Protein AF-A0A5N5M0T0-F1 (afdb_monomer_lite)

Radius of gyration: 18.7 Å; chains: 1; bounding box: 51×31×40 Å

Structure (mmCIF, N/CA/C/O backbone):
data_AF-A0A5N5M0T0-F1
#
_entry.id   AF-A0A5N5M0T0-F1
#
loop_
_atom_site.group_PDB
_atom_site.id
_atom_site.type_symbol
_atom_site.label_atom_id
_atom_site.label_alt_id
_atom_site.label_comp_id
_atom_site.label_asym_id
_atom_site.label_entity_id
_atom_site.label_seq_id
_atom_site.pdbx_PDB_ins_code
_atom_site.Cartn_x
_atom_site.Cartn_y
_atom_site.Cartn_z
_atom_site.occupancy
_atom_site.B_iso_or_equiv
_atom_site.auth_seq_id
_atom_site.auth_comp_id
_atom_site.auth_asym_id
_atom_site.auth_atom_id
_atom_site.pdbx_PDB_model_num
ATOM 1 N N . MET A 1 1 ? -29.302 3.411 -1.320 1.00 31.52 1 MET A N 1
ATOM 2 C CA . MET A 1 1 ? -28.887 3.393 -2.737 1.00 31.52 1 MET A CA 1
ATOM 3 C C . MET A 1 1 ? -27.368 3.438 -2.743 1.00 31.52 1 MET A C 1
ATOM 5 O O . MET A 1 1 ? -26.812 4.374 -2.182 1.00 31.52 1 MET A O 1
ATOM 9 N N . SER A 1 2 ? -26.711 2.361 -3.177 1.00 38.19 2 SER A N 1
ATOM 10 C CA . SER A 1 2 ? -25.254 2.209 -3.137 1.00 38.19 2 SER A CA 1
ATOM 11 C C . SER A 1 2 ? -24.606 2.891 -4.345 1.00 38.19 2 SER A C 1
A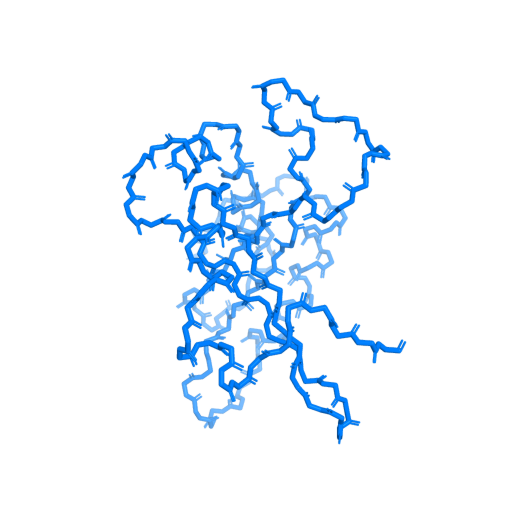TOM 13 O O . SER A 1 2 ? -24.915 2.567 -5.485 1.00 38.19 2 SER A O 1
ATOM 15 N N . ASN A 1 3 ? -23.707 3.844 -4.087 1.00 43.78 3 ASN A N 1
ATOM 16 C CA . ASN A 1 3 ? -23.006 4.635 -5.110 1.00 43.78 3 ASN A CA 1
ATOM 17 C C . ASN A 1 3 ? -21.540 4.183 -5.289 1.00 43.78 3 ASN A C 1
ATOM 19 O O . ASN A 1 3 ? -20.649 5.009 -5.479 1.00 43.78 3 ASN A O 1
ATOM 23 N N . GLY A 1 4 ? -21.259 2.882 -5.161 1.00 51.22 4 GLY A N 1
ATOM 24 C CA . GLY A 1 4 ? -19.948 2.315 -5.498 1.00 51.22 4 GLY A CA 1
ATOM 25 C C . GLY A 1 4 ? -19.923 1.846 -6.958 1.00 51.22 4 GLY A C 1
ATOM 26 O O . GLY A 1 4 ? -20.943 1.332 -7.419 1.00 51.22 4 GLY A O 1
ATOM 27 N N . PRO A 1 5 ? -18.813 2.008 -7.703 1.00 53.22 5 PRO A N 1
ATOM 28 C CA . PRO A 1 5 ? -18.735 1.527 -9.078 1.00 53.22 5 PRO A CA 1
ATOM 29 C C . PRO A 1 5 ? -18.913 0.004 -9.102 1.00 53.22 5 PRO A C 1
ATOM 31 O O . PRO A 1 5 ? -18.198 -0.730 -8.419 1.00 53.22 5 PRO A O 1
ATOM 34 N N . TYR A 1 6 ? -19.887 -0.469 -9.880 1.00 58.50 6 TYR A N 1
ATOM 35 C CA . TYR A 1 6 ? -20.107 -1.893 -10.111 1.00 58.50 6 TYR A CA 1
ATOM 36 C C . TYR A 1 6 ? -18.897 -2.483 -10.844 1.00 58.50 6 TYR A C 1
ATOM 38 O O . TYR A 1 6 ? -18.667 -2.184 -12.016 1.00 58.50 6 TYR A O 1
ATOM 46 N N . LEU A 1 7 ? -18.138 -3.355 -10.178 1.00 62.25 7 LEU A N 1
ATOM 47 C CA . LEU A 1 7 ? -17.163 -4.204 -10.858 1.00 62.25 7 LEU A CA 1
ATOM 48 C C . LEU A 1 7 ? -17.905 -5.342 -11.553 1.00 62.25 7 LEU A C 1
ATOM 50 O O . LEU A 1 7 ? -18.351 -6.283 -10.902 1.00 62.25 7 LEU A O 1
ATOM 54 N N . GLY A 1 8 ? -18.003 -5.284 -12.883 1.00 67.94 8 GLY A N 1
ATOM 55 C CA . GLY A 1 8 ? -18.591 -6.368 -13.681 1.00 67.94 8 GLY A CA 1
ATOM 56 C C . GLY A 1 8 ? -17.865 -7.712 -13.516 1.00 67.94 8 GLY A C 1
ATOM 57 O O . GLY A 1 8 ? -18.454 -8.760 -13.772 1.00 67.94 8 GLY A O 1
ATOM 58 N N . ARG A 1 9 ? -16.600 -7.697 -13.062 1.00 82.25 9 ARG A N 1
ATOM 59 C CA . ARG A 1 9 ? -15.833 -8.897 -12.701 1.00 82.25 9 ARG A CA 1
ATOM 60 C C . ARG A 1 9 ? -14.662 -8.561 -11.756 1.00 82.25 9 ARG A C 1
ATOM 62 O O . ARG A 1 9 ? -13.587 -8.226 -12.249 1.00 82.25 9 ARG A O 1
ATOM 69 N N . PRO A 1 10 ? -14.836 -8.640 -10.425 1.00 84.94 10 PRO A N 1
ATOM 70 C CA . PRO A 1 10 ? -13.743 -8.394 -9.487 1.00 84.94 10 PRO A CA 1
ATOM 71 C C . PRO A 1 10 ? -12.645 -9.463 -9.602 1.00 84.94 10 PRO A C 1
ATOM 73 O O . PRO A 1 10 ? -12.905 -10.624 -9.937 1.00 84.94 10 PRO A O 1
ATOM 76 N N . THR A 1 11 ? -11.407 -9.090 -9.284 1.00 89.06 11 THR A N 1
ATOM 77 C CA . THR A 1 11 ? -10.310 -10.046 -9.100 1.00 89.06 11 THR A CA 1
ATOM 78 C C . THR A 1 11 ? -10.557 -10.914 -7.864 1.00 89.06 11 THR A C 1
ATOM 80 O O . THR A 1 11 ? -11.322 -10.559 -6.966 1.00 89.06 11 THR A O 1
ATOM 83 N N . ARG A 1 12 ? -9.872 -12.062 -7.763 1.00 91.44 12 ARG A N 1
ATOM 84 C CA . ARG A 1 12 ? -9.977 -12.912 -6.563 1.00 91.44 12 ARG A CA 1
ATOM 85 C C . ARG A 1 12 ? -9.571 -12.165 -5.289 1.00 91.44 12 ARG A C 1
ATOM 87 O O . ARG A 1 12 ? -10.202 -12.363 -4.258 1.00 91.44 12 ARG A O 1
ATOM 94 N N . ILE A 1 13 ? -8.551 -11.305 -5.371 1.00 88.50 13 ILE A N 1
ATOM 95 C CA . ILE A 1 13 ? -8.097 -10.489 -4.238 1.00 88.50 13 ILE A CA 1
ATOM 96 C C . ILE A 1 13 ? -9.202 -9.520 -3.831 1.00 88.50 13 ILE A C 1
ATOM 98 O O . ILE A 1 13 ? -9.555 -9.481 -2.658 1.00 88.50 13 ILE A O 1
ATOM 102 N N . GLU A 1 14 ? -9.788 -8.790 -4.779 1.00 90.19 14 GLU A N 1
ATOM 103 C CA . GLU A 1 14 ? -10.879 -7.845 -4.509 1.00 90.19 14 GLU A CA 1
ATOM 104 C C . GLU A 1 14 ? -12.095 -8.540 -3.892 1.00 90.19 14 GLU A C 1
ATOM 106 O O . GLU A 1 14 ? -12.610 -8.078 -2.879 1.00 90.19 14 GLU A O 1
ATOM 111 N N . ALA A 1 15 ? -12.518 -9.680 -4.447 1.00 88.19 15 ALA A N 1
ATOM 112 C CA . ALA A 1 15 ? -13.677 -10.423 -3.960 1.00 88.19 15 ALA A CA 1
ATOM 113 C C . ALA A 1 15 ? -13.478 -10.955 -2.530 1.00 88.19 15 ALA A C 1
ATOM 115 O O . ALA A 1 15 ? -14.335 -10.759 -1.667 1.00 88.19 15 ALA A O 1
ATOM 116 N N . VAL A 1 16 ? -12.334 -11.592 -2.255 1.00 88.25 16 VAL A N 1
ATOM 117 C CA . VAL A 1 16 ? -12.014 -12.119 -0.916 1.00 88.25 16 VAL A CA 1
ATOM 118 C C . VAL A 1 16 ? -11.848 -10.978 0.089 1.00 88.25 16 VAL A C 1
ATOM 120 O O . VAL A 1 16 ? -12.340 -11.060 1.213 1.00 88.25 16 VAL A O 1
ATOM 123 N N . SER A 1 17 ? -11.215 -9.882 -0.323 1.00 87.50 17 SER A N 1
ATOM 124 C CA . SER A 1 17 ? -11.003 -8.716 0.536 1.00 87.50 17 SER A CA 1
ATOM 125 C C . SER A 1 17 ? -12.310 -8.004 0.867 1.00 87.50 17 SER A C 1
ATOM 127 O O . SER A 1 17 ? -12.541 -7.667 2.026 1.00 87.50 17 SER A O 1
ATOM 129 N N . ALA A 1 18 ? -13.204 -7.843 -0.113 1.00 89.12 18 ALA A N 1
ATOM 130 C CA . ALA A 1 18 ? -14.543 -7.307 0.097 1.00 89.12 18 ALA A CA 1
ATOM 131 C C . ALA A 1 18 ? -15.360 -8.187 1.051 1.00 89.12 18 ALA A C 1
ATOM 133 O O . ALA A 1 18 ? -16.051 -7.659 1.920 1.00 89.12 18 ALA A O 1
ATOM 134 N N . LEU A 1 19 ? -15.254 -9.516 0.935 1.00 87.88 19 LEU A N 1
ATOM 135 C CA . LEU A 1 19 ? -15.931 -10.451 1.833 1.00 87.88 19 LEU A CA 1
ATOM 136 C C . LEU A 1 19 ? -15.463 -10.279 3.289 1.00 87.88 19 LEU A C 1
ATOM 138 O O . LEU A 1 19 ? -16.293 -10.085 4.180 1.00 87.88 19 LEU A O 1
ATOM 142 N N . MET A 1 20 ? -14.145 -10.298 3.522 1.00 83.75 20 MET A N 1
ATOM 143 C CA . MET A 1 20 ? -13.556 -10.126 4.858 1.00 83.75 20 MET A CA 1
ATOM 144 C C . MET A 1 20 ? -13.875 -8.748 5.443 1.00 83.75 20 MET A C 1
ATOM 146 O O . MET A 1 20 ? -14.353 -8.635 6.574 1.00 83.75 20 MET A O 1
ATOM 150 N N . TRP A 1 21 ? -13.659 -7.692 4.656 1.00 86.94 21 TRP A N 1
ATOM 151 C CA . TRP A 1 21 ? -13.899 -6.324 5.094 1.00 86.94 21 TRP A CA 1
ATOM 152 C C . TRP A 1 21 ? -15.383 -6.066 5.355 1.00 86.94 21 TRP A C 1
ATOM 154 O O . TRP A 1 21 ? -15.721 -5.420 6.342 1.00 86.94 21 TRP A O 1
ATOM 164 N N . GLY A 1 22 ? -16.280 -6.637 4.547 1.00 86.25 22 GLY A N 1
ATOM 165 C CA . GLY A 1 22 ? -17.724 -6.561 4.758 1.00 86.25 22 GLY A CA 1
ATOM 166 C C . GLY A 1 22 ? -18.171 -7.187 6.080 1.00 86.25 22 GLY A C 1
ATOM 167 O O . GLY A 1 22 ? -19.014 -6.609 6.764 1.00 86.25 22 GLY A O 1
ATOM 168 N N . GLY A 1 23 ? -17.558 -8.300 6.501 1.00 83.75 23 GLY A N 1
ATOM 169 C CA . GLY A 1 23 ? -17.787 -8.882 7.830 1.00 83.75 23 GLY A CA 1
ATOM 170 C C . GLY A 1 23 ? -17.437 -7.911 8.964 1.00 83.75 23 GLY A C 1
ATOM 171 O O . GLY A 1 23 ? -18.241 -7.696 9.871 1.00 83.75 23 GLY A O 1
ATOM 172 N N . PHE A 1 24 ? -16.286 -7.241 8.860 1.00 81.25 24 PHE A N 1
ATOM 173 C CA . PHE A 1 24 ? -15.863 -6.215 9.819 1.00 81.25 24 PHE A CA 1
ATO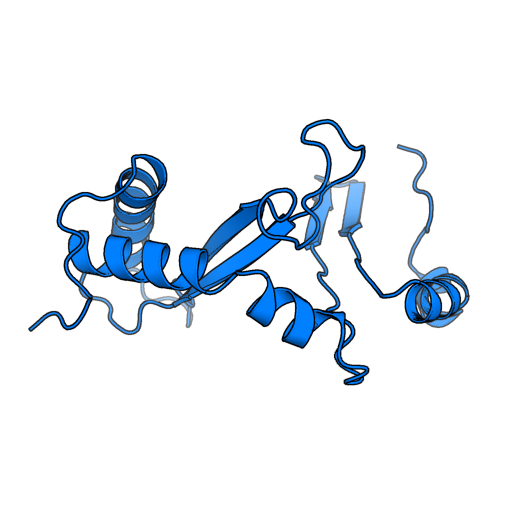M 174 C C . PHE A 1 24 ? -16.745 -4.955 9.765 1.00 81.25 24 PHE A C 1
ATOM 176 O O . PHE A 1 24 ? -17.109 -4.379 10.795 1.00 81.25 24 PHE A O 1
ATOM 183 N N . VAL A 1 25 ? -17.160 -4.531 8.566 1.00 82.38 25 VAL A N 1
ATOM 184 C CA . VAL A 1 25 ? -18.079 -3.401 8.366 1.00 82.38 25 VAL A CA 1
ATOM 185 C C . VAL A 1 25 ? -19.442 -3.6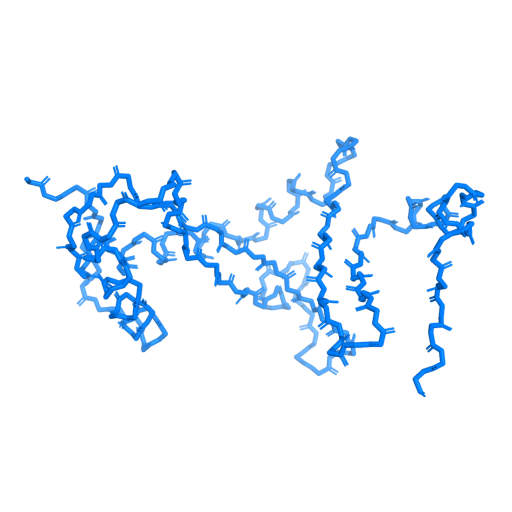51 9.001 1.00 82.38 25 VAL A C 1
ATOM 187 O O . VAL A 1 25 ? -19.959 -2.756 9.674 1.00 82.38 25 VAL A O 1
ATOM 190 N N . GLY A 1 26 ? -19.968 -4.868 8.872 1.00 79.69 26 GLY A N 1
ATOM 191 C CA . GLY A 1 26 ? -21.266 -5.275 9.410 1.00 79.69 26 GLY A CA 1
ATOM 192 C C . GLY A 1 26 ? -21.318 -5.452 10.931 1.00 79.69 26 GLY A C 1
ATOM 193 O O . GLY A 1 26 ? -22.412 -5.555 11.489 1.00 79.69 26 GLY A O 1
ATOM 194 N N . GLU A 1 27 ? -20.176 -5.463 11.625 1.00 80.06 27 GLU A N 1
ATOM 195 C CA . GLU A 1 27 ? -20.147 -5.620 13.080 1.00 80.06 27 GLU A CA 1
ATOM 196 C C . GLU A 1 27 ? -20.762 -4.406 13.802 1.00 80.06 27 GLU A C 1
ATOM 198 O O . GLU A 1 27 ? -20.381 -3.253 13.565 1.00 80.06 27 GLU A O 1
ATOM 203 N N . LYS A 1 28 ? -21.715 -4.680 14.706 1.00 69.31 28 LYS A N 1
ATOM 204 C CA . LYS A 1 28 ? -22.530 -3.683 15.426 1.00 69.31 28 LYS A CA 1
ATOM 205 C C . LYS A 1 28 ? -21.959 -3.249 16.782 1.00 69.31 28 LYS A C 1
ATOM 207 O O . LYS A 1 28 ? -22.580 -2.417 17.437 1.00 69.31 28 LYS A O 1
ATOM 212 N N . LYS A 1 29 ? -20.827 -3.805 17.236 1.00 63.50 29 LYS A N 1
ATOM 213 C CA . LYS A 1 29 ? -20.237 -3.428 18.530 1.00 63.50 29 LYS A CA 1
ATOM 214 C C . LYS A 1 29 ? -19.772 -1.974 18.484 1.00 63.50 29 LYS A C 1
ATOM 216 O O . LYS A 1 29 ? -18.823 -1.619 17.792 1.00 63.50 29 LYS A O 1
ATOM 221 N N . GLU A 1 30 ? -20.486 -1.134 19.220 1.00 61.59 30 GLU A N 1
ATOM 222 C CA . GLU A 1 30 ? -20.290 0.307 19.280 1.00 61.59 30 GLU A CA 1
ATOM 223 C C . GLU A 1 30 ? -19.569 0.649 20.584 1.00 61.59 30 GLU A C 1
ATOM 225 O O . GLU A 1 30 ? -20.150 1.117 21.555 1.00 61.59 30 GLU A O 1
ATOM 230 N N . SER A 1 31 ? -18.272 0.362 20.634 1.00 53.84 31 SER A N 1
ATOM 231 C CA . SER A 1 31 ? -17.416 0.865 21.705 1.00 53.84 31 SER A CA 1
ATOM 232 C C . SER A 1 31 ? -16.130 1.390 21.080 1.00 53.84 31 SER A C 1
ATOM 234 O O . SER A 1 31 ? -15.258 0.608 20.712 1.00 53.84 31 SER A O 1
ATOM 236 N N . LYS A 1 32 ? -16.037 2.725 20.992 1.00 54.66 32 LYS A N 1
ATOM 237 C CA . LYS A 1 32 ? -14.984 3.553 20.364 1.00 54.66 32 LYS A CA 1
ATOM 238 C C . LYS A 1 32 ? -15.199 3.824 18.868 1.00 54.66 32 LYS A C 1
ATOM 240 O O . LYS A 1 32 ? -15.706 2.990 18.126 1.00 54.66 32 LYS A O 1
ATOM 245 N N . LYS A 1 33 ? -14.809 5.031 18.432 1.00 55.19 33 LYS A N 1
ATOM 246 C CA . LYS A 1 33 ? -14.750 5.459 17.022 1.00 55.19 33 LYS A CA 1
ATOM 247 C C . LYS A 1 33 ? -13.695 4.622 16.283 1.00 55.19 33 LYS A C 1
ATOM 249 O O . LYS A 1 33 ? -12.588 5.089 16.044 1.00 55.19 33 LYS A O 1
ATOM 254 N N . VAL A 1 34 ? -14.005 3.365 15.986 1.00 58.59 34 VAL A N 1
ATOM 255 C CA . VAL A 1 34 ? -13.135 2.499 15.189 1.00 58.59 34 VAL A CA 1
ATOM 256 C C . VAL A 1 34 ? -13.355 2.858 13.725 1.00 58.59 34 VAL A C 1
ATOM 258 O O . VAL A 1 34 ? -14.441 2.655 13.179 1.00 58.59 34 VAL A O 1
ATOM 261 N N . TYR A 1 35 ? -12.333 3.429 13.089 1.00 63.47 35 TYR A N 1
ATOM 262 C CA . TYR A 1 35 ? -12.333 3.625 11.645 1.00 63.47 35 TYR A CA 1
ATOM 263 C C . TYR A 1 35 ? -12.218 2.260 10.968 1.00 63.47 35 TYR A C 1
ATOM 265 O O . TYR A 1 35 ? -11.237 1.543 11.150 1.00 63.47 35 TYR A O 1
ATOM 273 N N . LYS A 1 36 ? -13.234 1.892 10.190 1.00 74.38 36 LYS A N 1
ATOM 274 C CA . LYS A 1 36 ? -13.278 0.618 9.472 1.00 74.38 36 LYS A CA 1
ATOM 275 C C . LYS A 1 36 ? -12.602 0.792 8.114 1.00 74.38 36 LYS A C 1
ATOM 277 O O . LYS A 1 36 ? -13.246 1.146 7.131 1.00 74.38 36 LYS A O 1
ATOM 282 N N . VAL A 1 37 ? -11.284 0.612 8.102 1.00 81.06 37 VAL A N 1
ATOM 283 C CA . VAL A 1 37 ? -10.405 0.815 6.940 1.00 81.06 37 VAL A CA 1
ATOM 284 C C . VAL A 1 37 ? -9.868 -0.530 6.464 1.00 81.06 37 VAL A C 1
ATOM 286 O O . VAL A 1 37 ? -9.504 -1.361 7.293 1.00 81.06 37 VAL A O 1
ATOM 289 N N . ALA A 1 38 ? -9.802 -0.734 5.150 1.00 82.50 38 ALA A N 1
ATOM 290 C CA . ALA A 1 38 ? -9.023 -1.817 4.555 1.00 82.50 38 ALA A CA 1
ATOM 291 C C . ALA A 1 38 ? -7.690 -1.269 4.035 1.00 82.50 38 ALA A C 1
ATOM 293 O O . ALA A 1 38 ? -7.659 -0.215 3.402 1.00 82.50 38 ALA A O 1
ATOM 294 N N . ALA A 1 39 ? -6.600 -1.982 4.305 1.00 85.12 39 ALA A N 1
ATOM 295 C CA . ALA A 1 39 ? -5.263 -1.648 3.830 1.00 85.12 39 ALA A CA 1
ATOM 296 C C . ALA A 1 39 ? -4.789 -2.734 2.857 1.00 85.12 39 ALA A C 1
ATOM 298 O O . ALA A 1 39 ? -4.781 -3.915 3.203 1.00 85.12 39 ALA A O 1
ATOM 299 N N . HIS A 1 40 ? -4.400 -2.340 1.645 1.00 84.94 40 HIS A N 1
ATOM 300 C CA . HIS A 1 40 ? -3.903 -3.248 0.613 1.00 84.94 40 HIS A CA 1
ATOM 301 C C . HIS A 1 40 ? -2.492 -2.862 0.193 1.00 84.94 40 HIS A C 1
ATOM 303 O O . HIS A 1 40 ? -2.281 -1.779 -0.345 1.00 84.94 40 HIS A O 1
ATOM 309 N N . ASN A 1 41 ? -1.538 -3.769 0.386 1.00 86.56 41 ASN A N 1
ATOM 310 C CA . ASN A 1 41 ? -0.185 -3.585 -0.125 1.00 86.56 41 ASN A CA 1
ATOM 311 C C . ASN A 1 41 ? -0.170 -3.822 -1.638 1.00 86.56 41 ASN A C 1
ATOM 313 O O . ASN A 1 41 ? -0.631 -4.856 -2.126 1.00 86.56 41 ASN A O 1
ATOM 317 N N . VAL A 1 42 ? 0.374 -2.858 -2.370 1.00 89.31 42 VAL A N 1
ATOM 318 C CA . VAL A 1 42 ? 0.467 -2.853 -3.826 1.00 89.31 42 VAL A CA 1
ATOM 319 C C . VAL A 1 42 ? 1.934 -2.928 -4.223 1.00 89.31 42 VAL A C 1
ATOM 321 O O . VAL A 1 42 ? 2.706 -2.042 -3.876 1.00 89.31 42 VAL A O 1
ATOM 324 N N . ASP A 1 43 ? 2.313 -3.977 -4.958 1.00 88.75 43 ASP A N 1
ATOM 325 C CA . ASP A 1 43 ? 3.659 -4.115 -5.529 1.00 88.75 43 ASP A CA 1
ATOM 326 C C . ASP A 1 43 ? 3.887 -3.031 -6.589 1.00 88.75 43 ASP A C 1
ATOM 328 O O . ASP A 1 43 ? 3.163 -2.955 -7.590 1.00 88.75 43 ASP A O 1
ATOM 332 N N . LEU A 1 44 ? 4.890 -2.185 -6.358 1.00 87.19 44 LEU A N 1
ATOM 333 C CA . LEU A 1 44 ? 5.198 -1.060 -7.234 1.00 87.19 44 LEU A CA 1
ATOM 334 C C . LEU A 1 44 ? 6.084 -1.455 -8.413 1.00 87.19 44 LEU A C 1
ATOM 336 O O . LEU A 1 44 ? 6.161 -0.702 -9.379 1.00 87.19 44 LEU A O 1
ATOM 340 N N . ARG A 1 45 ? 6.737 -2.626 -8.384 1.00 84.06 45 ARG A N 1
ATOM 341 C CA . ARG A 1 45 ? 7.764 -2.993 -9.377 1.00 84.06 45 ARG A CA 1
ATOM 342 C C . ARG A 1 45 ? 7.276 -2.877 -10.814 1.00 84.06 45 ARG A C 1
ATOM 344 O O . ARG A 1 45 ? 7.965 -2.312 -11.651 1.00 84.06 45 ARG A O 1
ATOM 351 N N . LYS A 1 46 ? 6.067 -3.369 -11.092 1.00 91.06 46 LYS A N 1
ATOM 352 C CA . LYS A 1 46 ? 5.454 -3.322 -12.432 1.00 91.06 46 LYS A CA 1
ATOM 353 C C . LYS A 1 46 ? 4.757 -2.000 -12.753 1.00 91.06 46 LYS A C 1
ATOM 355 O O . LYS A 1 46 ? 4.237 -1.850 -13.852 1.00 91.06 46 LYS A O 1
ATOM 360 N N . ARG A 1 47 ? 4.653 -1.103 -11.774 1.00 90.19 47 ARG A N 1
ATOM 361 C CA . ARG A 1 47 ? 3.881 0.144 -11.852 1.00 90.19 47 ARG A CA 1
ATOM 362 C C . ARG A 1 47 ? 4.766 1.376 -11.989 1.00 90.19 47 ARG A C 1
ATOM 364 O O . ARG A 1 47 ? 4.239 2.445 -12.254 1.00 90.19 47 ARG A O 1
ATOM 371 N N . LEU A 1 48 ? 6.071 1.219 -11.793 1.00 85.38 48 LEU A N 1
ATOM 372 C CA . LEU A 1 48 ? 7.084 2.224 -12.080 1.00 85.38 48 LEU A CA 1
ATOM 373 C C . LEU A 1 48 ? 7.400 2.254 -13.577 1.00 85.38 48 LEU A C 1
ATOM 375 O O . LEU A 1 48 ? 7.298 1.233 -14.259 1.00 85.38 48 LEU A O 1
ATOM 379 N N . ASP A 1 49 ? 7.821 3.419 -14.056 1.00 84.12 49 ASP A N 1
ATOM 380 C CA . ASP A 1 49 ? 8.363 3.608 -15.397 1.00 84.12 49 ASP A CA 1
ATOM 381 C C . ASP A 1 49 ? 9.779 4.219 -15.317 1.00 84.12 49 ASP A C 1
ATOM 383 O O . ASP A 1 49 ? 9.897 5.402 -14.959 1.00 84.12 49 ASP A O 1
ATOM 387 N N . PRO A 1 50 ? 10.842 3.435 -15.611 1.00 88.19 50 PRO A N 1
ATOM 388 C CA . PRO A 1 50 ? 10.799 2.040 -16.075 1.00 88.19 50 PRO A CA 1
ATOM 389 C C . PRO A 1 50 ? 10.426 1.035 -14.960 1.00 88.19 50 PRO A C 1
ATOM 391 O O . PRO A 1 50 ? 10.704 1.289 -13.783 1.00 88.19 50 PRO A O 1
ATOM 394 N N . PRO A 1 51 ? 9.837 -0.131 -15.299 1.00 86.56 51 PRO A N 1
ATOM 395 C CA . PRO A 1 51 ? 9.490 -1.146 -14.310 1.00 86.56 51 PRO A CA 1
ATOM 396 C C . PRO A 1 51 ? 10.740 -1.809 -13.723 1.00 86.56 51 PRO A C 1
ATOM 398 O O . PRO A 1 51 ? 11.733 -2.046 -14.412 1.00 86.56 51 PRO A O 1
ATOM 401 N N . LEU A 1 52 ? 10.670 -2.168 -12.443 1.00 80.88 52 LEU A N 1
ATOM 402 C CA . LEU A 1 52 ? 11.746 -2.865 -11.743 1.00 80.88 52 LEU A CA 1
ATOM 403 C C . LEU A 1 52 ? 11.686 -4.385 -11.974 1.00 80.88 52 LEU A C 1
ATOM 405 O O . LEU A 1 52 ? 10.597 -4.950 -12.130 1.00 80.88 52 LEU A O 1
ATOM 409 N N . PRO A 1 53 ? 12.833 -5.088 -11.925 1.00 83.00 53 PRO A N 1
ATOM 410 C CA . PRO A 1 53 ? 12.865 -6.545 -12.005 1.00 83.00 53 PRO A CA 1
ATOM 411 C C . PRO A 1 53 ? 12.031 -7.203 -10.899 1.00 83.00 53 PRO A C 1
ATOM 413 O O . PRO A 1 53 ? 12.132 -6.834 -9.731 1.00 83.00 53 PRO A O 1
ATOM 416 N N . GLN A 1 54 ? 11.266 -8.246 -11.237 1.00 79.62 54 GLN A N 1
ATOM 417 C CA . GLN A 1 54 ? 10.409 -8.947 -10.267 1.00 79.62 54 GLN A CA 1
ATOM 418 C C . GLN A 1 54 ? 11.191 -9.521 -9.072 1.00 79.62 54 GLN A C 1
ATOM 420 O O . GLN A 1 54 ? 10.644 -9.640 -7.979 1.00 79.62 54 GLN A O 1
ATOM 425 N N . HIS A 1 55 ? 12.463 -9.865 -9.284 1.00 80.75 55 HIS A N 1
ATOM 426 C CA . HIS A 1 55 ? 13.338 -10.496 -8.295 1.00 80.75 55 HIS A CA 1
ATOM 427 C C . HIS A 1 55 ? 14.332 -9.521 -7.651 1.00 80.75 55 HIS A C 1
ATOM 429 O O . HIS A 1 55 ? 15.313 -9.961 -7.056 1.00 80.75 55 HIS A O 1
ATOM 435 N N . CYS A 1 56 ? 14.123 -8.204 -7.775 1.00 65.75 56 CYS A N 1
ATOM 436 C CA . CYS A 1 56 ? 14.965 -7.256 -7.053 1.00 65.75 56 CYS A CA 1
ATOM 437 C C . CYS A 1 56 ? 14.743 -7.370 -5.535 1.00 65.75 56 CYS A C 1
ATOM 439 O O . CYS A 1 56 ? 13.615 -7.553 -5.057 1.00 65.75 56 CYS A O 1
ATOM 441 N N . ILE A 1 57 ? 15.844 -7.263 -4.792 1.00 61.75 57 ILE A N 1
ATOM 442 C CA . ILE A 1 57 ? 15.883 -7.342 -3.330 1.00 61.75 57 ILE A CA 1
ATOM 443 C C . ILE A 1 57 ? 15.198 -6.099 -2.737 1.00 61.75 57 ILE A C 1
ATOM 445 O O . ILE A 1 57 ? 15.425 -4.987 -3.208 1.00 61.75 57 ILE A O 1
ATOM 449 N N . GLY A 1 58 ? 14.368 -6.292 -1.706 1.00 64.50 58 GLY A N 1
ATOM 450 C CA . GLY A 1 58 ? 13.687 -5.221 -0.963 1.00 64.50 58 GLY A CA 1
ATOM 451 C C . GLY A 1 58 ? 12.154 -5.284 -1.019 1.00 64.50 58 GLY A C 1
ATOM 452 O O . GLY A 1 58 ? 11.568 -5.984 -1.842 1.00 64.50 58 GLY A O 1
ATOM 453 N N . ASN A 1 59 ? 11.476 -4.540 -0.143 1.00 72.75 59 ASN A N 1
ATOM 454 C CA . ASN A 1 59 ? 10.011 -4.447 -0.110 1.00 72.75 59 ASN A CA 1
ATOM 455 C C . ASN A 1 59 ? 9.540 -3.194 -0.856 1.00 72.75 59 ASN A C 1
ATOM 457 O O . ASN A 1 59 ? 9.400 -2.127 -0.270 1.00 72.75 59 ASN A O 1
ATOM 461 N N . ILE A 1 60 ? 9.298 -3.323 -2.162 1.00 77.12 60 ILE A N 1
ATOM 462 C CA . ILE A 1 60 ? 8.881 -2.201 -3.016 1.00 77.12 60 ILE A CA 1
ATOM 463 C C . ILE A 1 60 ? 7.354 -2.182 -3.130 1.00 77.12 60 ILE A C 1
ATOM 465 O O . ILE A 1 60 ? 6.778 -2.668 -4.107 1.00 77.12 60 ILE A O 1
ATOM 469 N N . ILE A 1 61 ? 6.701 -1.678 -2.083 1.00 80.69 61 ILE A N 1
ATOM 470 C CA . ILE A 1 61 ? 5.241 -1.657 -1.947 1.00 80.69 61 ILE A CA 1
ATOM 471 C C . ILE A 1 61 ? 4.721 -0.265 -1.568 1.00 80.69 61 ILE A C 1
ATOM 473 O O . ILE A 1 61 ? 5.424 0.513 -0.932 1.00 80.69 61 ILE A O 1
ATOM 477 N N . HIS A 1 62 ? 3.467 0.025 -1.914 1.00 84.94 62 HIS A N 1
ATOM 478 C CA . HIS A 1 62 ? 2.700 1.146 -1.358 1.00 84.94 62 HIS A CA 1
ATOM 479 C C . HIS A 1 62 ? 1.354 0.650 -0.830 1.00 84.94 62 HIS A C 1
ATOM 481 O O . HIS A 1 62 ? 0.770 -0.279 -1.391 1.00 84.94 62 HIS A O 1
ATOM 487 N N . THR A 1 63 ? 0.842 1.271 0.229 1.00 84.25 63 THR A N 1
ATOM 488 C CA . THR A 1 63 ? -0.403 0.839 0.874 1.00 84.25 63 THR A CA 1
ATOM 489 C C . THR A 1 63 ? -1.595 1.649 0.370 1.00 84.25 63 THR A C 1
ATOM 491 O O . THR A 1 63 ? -1.734 2.828 0.682 1.00 84.25 63 THR A O 1
ATOM 494 N N . ALA A 1 64 ? -2.510 1.006 -0.356 1.00 88.25 64 ALA A N 1
ATOM 495 C CA . ALA A 1 64 ? -3.830 1.557 -0.648 1.00 88.25 64 ALA A CA 1
ATOM 496 C C . ALA A 1 64 ? -4.709 1.501 0.609 1.00 88.25 64 ALA A C 1
ATOM 498 O O . ALA A 1 64 ? -5.054 0.419 1.087 1.00 88.25 64 ALA A O 1
ATOM 499 N N . MET A 1 65 ? -5.096 2.669 1.121 1.00 85.75 65 MET A N 1
ATOM 500 C CA . MET A 1 65 ? -5.973 2.807 2.286 1.00 85.75 65 MET A CA 1
ATOM 501 C C . MET A 1 65 ? -7.406 3.098 1.840 1.00 85.75 65 MET A C 1
ATOM 503 O O . MET A 1 6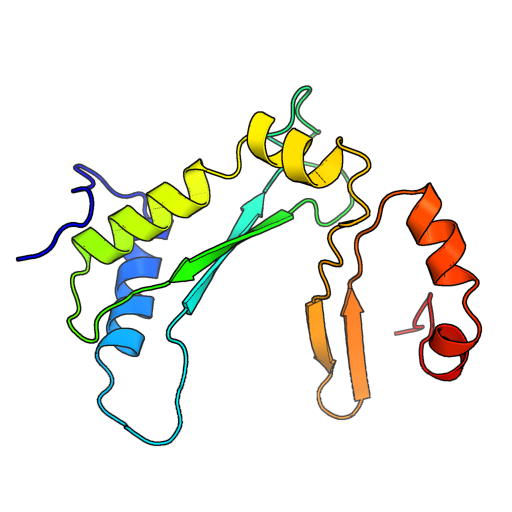5 ? -7.711 4.182 1.344 1.00 85.75 65 MET A O 1
ATOM 507 N N . VAL A 1 66 ? -8.305 2.142 2.052 1.00 87.69 66 VAL A N 1
ATOM 508 C CA . VAL A 1 66 ? -9.696 2.202 1.596 1.00 87.69 66 VAL A CA 1
ATOM 509 C C . VAL A 1 66 ? -10.609 2.515 2.773 1.00 87.69 66 VAL A C 1
ATOM 511 O O . VAL A 1 66 ? -10.668 1.775 3.756 1.00 87.69 66 VAL A O 1
ATOM 514 N N . LYS A 1 67 ? -11.348 3.622 2.681 1.00 87.50 67 LYS A N 1
ATOM 515 C CA . LYS A 1 67 ? -12.342 4.023 3.685 1.00 87.50 67 LYS A CA 1
ATOM 516 C C . LYS A 1 67 ? -13.740 3.670 3.199 1.00 87.50 67 LYS A C 1
ATOM 518 O O . LYS A 1 67 ? -14.086 3.946 2.052 1.00 87.50 67 LYS A O 1
ATOM 523 N N . TRP A 1 68 ? -14.560 3.126 4.092 1.00 85.81 68 TRP A N 1
ATOM 524 C CA . TRP A 1 68 ? -15.973 2.883 3.825 1.00 85.81 68 TRP A CA 1
ATOM 525 C C . TRP A 1 68 ? -16.829 3.838 4.668 1.00 85.81 68 TRP A C 1
ATOM 527 O O . TRP A 1 68 ? -16.782 3.772 5.897 1.00 85.81 68 TRP A O 1
ATOM 537 N N . PRO A 1 69 ? -17.577 4.771 4.049 1.00 78.62 69 PRO A N 1
ATOM 538 C CA . PRO A 1 69 ? -18.210 5.878 4.769 1.00 78.62 69 PRO A CA 1
ATOM 539 C C . PRO A 1 69 ? -19.515 5.492 5.482 1.00 78.62 69 PRO A C 1
ATOM 541 O O . PRO A 1 69 ? -20.110 6.321 6.164 1.00 78.62 69 PRO A O 1
ATOM 544 N N . THR A 1 70 ? -19.993 4.258 5.314 1.00 79.31 70 THR A N 1
ATOM 545 C CA . THR A 1 70 ? -21.289 3.798 5.827 1.00 79.31 70 THR A CA 1
ATOM 546 C C . THR A 1 70 ? -21.142 2.520 6.648 1.00 79.31 70 THR A C 1
ATOM 548 O O . THR A 1 70 ? -20.189 1.768 6.492 1.00 79.31 70 THR A O 1
ATOM 551 N N . LYS A 1 71 ? -22.096 2.254 7.544 1.00 76.38 71 LYS A N 1
ATOM 552 C CA . LYS A 1 71 ? -22.188 0.976 8.273 1.00 76.38 71 LYS A CA 1
ATOM 553 C C . LYS A 1 71 ? -22.906 -0.109 7.457 1.00 76.38 71 LYS A C 1
ATOM 555 O O . LYS A 1 71 ? -22.914 -1.269 7.853 1.00 76.38 71 LYS A O 1
ATOM 560 N N . VAL A 1 72 ? -23.534 0.262 6.338 1.00 84.81 72 VAL A N 1
ATOM 561 C CA . VAL A 1 72 ? -24.234 -0.677 5.454 1.00 84.81 72 VAL A CA 1
ATOM 562 C C . VAL A 1 72 ? -23.209 -1.427 4.611 1.00 84.81 72 VAL A C 1
ATOM 564 O O . VAL A 1 72 ? -22.380 -0.810 3.942 1.00 84.81 72 VAL A O 1
ATOM 567 N N . VAL A 1 73 ? -23.267 -2.756 4.650 1.00 87.88 73 VAL A N 1
ATOM 568 C CA . VAL A 1 73 ? -22.393 -3.621 3.854 1.00 87.88 73 VAL A CA 1
ATOM 569 C C . VAL A 1 73 ? -22.949 -3.728 2.437 1.00 87.88 73 VAL A C 1
ATOM 571 O O . VAL A 1 73 ? -24.096 -4.120 2.242 1.00 87.88 73 VAL A O 1
ATOM 574 N N . ASP A 1 74 ? -22.112 -3.404 1.458 1.00 90.06 74 ASP A N 1
ATOM 575 C CA . ASP A 1 74 ? -22.336 -3.682 0.041 1.00 90.06 74 ASP A CA 1
ATOM 576 C C . ASP A 1 74 ? -21.051 -4.294 -0.514 1.00 90.06 74 ASP A C 1
ATOM 578 O O . ASP A 1 74 ? -20.074 -3.587 -0.742 1.00 90.06 74 ASP A O 1
ATOM 582 N N . TYR A 1 75 ? -21.030 -5.614 -0.698 1.00 89.94 75 TYR A N 1
ATOM 583 C CA . TYR A 1 75 ? -19.832 -6.331 -1.142 1.00 89.94 75 TYR A CA 1
ATOM 584 C C . TYR A 1 75 ? -19.353 -5.890 -2.528 1.00 89.94 75 TYR A C 1
ATOM 586 O O . TYR A 1 75 ? -18.146 -5.828 -2.763 1.00 89.94 75 TYR A O 1
ATOM 594 N N . ASN A 1 76 ? -20.274 -5.524 -3.421 1.00 89.62 76 ASN A N 1
ATOM 595 C CA . ASN A 1 76 ? -19.912 -5.027 -4.744 1.00 89.62 76 ASN A CA 1
ATOM 596 C C . ASN A 1 76 ? -19.300 -3.630 -4.638 1.00 89.62 76 ASN A C 1
ATOM 598 O O . ASN A 1 76 ? -18.249 -3.377 -5.220 1.00 89.62 76 ASN A O 1
ATOM 602 N N . GLY A 1 77 ? -19.911 -2.748 -3.845 1.00 90.12 77 GLY A N 1
ATOM 603 C CA . GLY A 1 77 ? -19.374 -1.416 -3.580 1.00 90.12 77 GLY A CA 1
ATOM 604 C C . GLY A 1 77 ? -18.019 -1.442 -2.862 1.00 90.12 77 GLY A C 1
ATOM 605 O O . GLY A 1 77 ? -17.128 -0.673 -3.219 1.00 90.12 77 GLY A O 1
ATOM 606 N N . LEU A 1 78 ? -17.834 -2.352 -1.899 1.00 90.00 78 LEU A N 1
ATOM 607 C CA . LEU A 1 78 ? -16.559 -2.580 -1.210 1.00 90.00 78 LEU A CA 1
ATOM 608 C C . LEU A 1 78 ? -15.484 -3.043 -2.198 1.00 90.00 78 LEU A C 1
ATOM 610 O O . LEU A 1 78 ? -14.402 -2.462 -2.232 1.00 90.00 78 LEU A O 1
ATOM 614 N N . GLY A 1 79 ? -15.799 -4.033 -3.041 1.00 90.62 79 GLY A N 1
ATOM 615 C CA . GLY A 1 79 ? -14.907 -4.489 -4.109 1.00 90.62 79 GLY A CA 1
ATOM 616 C C . GLY A 1 79 ? -14.545 -3.356 -5.070 1.00 90.62 79 GLY A C 1
ATOM 617 O O . GLY A 1 79 ? -13.368 -3.145 -5.351 1.00 90.62 79 GLY A O 1
ATOM 618 N N . GLY A 1 80 ? -15.540 -2.575 -5.501 1.00 91.75 80 GLY A N 1
ATOM 619 C CA . GLY A 1 80 ? -15.356 -1.403 -6.358 1.00 91.75 80 GLY A CA 1
ATOM 620 C C . GLY A 1 80 ? -14.406 -0.373 -5.754 1.00 91.75 80 GLY A C 1
ATOM 621 O O . GLY A 1 80 ? -13.505 0.111 -6.437 1.00 91.75 80 GLY A O 1
ATOM 622 N N . LYS A 1 81 ? -14.546 -0.084 -4.456 1.00 91.38 81 LYS A N 1
ATOM 623 C CA . LYS A 1 81 ? -13.655 0.841 -3.742 1.00 91.38 81 LYS A CA 1
ATOM 624 C C . LYS A 1 81 ? -12.238 0.300 -3.584 1.00 91.38 81 LYS A C 1
ATOM 626 O O . LYS A 1 81 ? -11.291 1.059 -3.760 1.00 91.38 81 LYS A O 1
ATOM 631 N N . ILE A 1 82 ? -12.082 -0.993 -3.300 1.00 90.94 82 ILE A N 1
ATOM 632 C CA . ILE A 1 82 ? -10.763 -1.642 -3.258 1.00 90.94 82 ILE A CA 1
ATOM 633 C C . ILE A 1 82 ? -10.073 -1.517 -4.620 1.00 90.94 82 ILE A C 1
ATOM 635 O O . ILE A 1 82 ? -8.918 -1.099 -4.686 1.00 90.94 82 ILE A O 1
ATOM 639 N N . HIS A 1 83 ? -10.790 -1.822 -5.702 1.00 93.31 83 HIS A N 1
ATOM 640 C CA . HIS A 1 83 ? -10.259 -1.720 -7.057 1.00 93.31 83 HIS A CA 1
ATOM 641 C C . HIS A 1 83 ? -9.841 -0.294 -7.416 1.00 93.31 83 HIS A C 1
ATOM 643 O O . HIS A 1 83 ? -8.739 -0.089 -7.923 1.00 93.31 83 HIS A O 1
ATOM 649 N N . GLU A 1 84 ? -10.695 0.690 -7.129 1.00 92.25 84 GLU A N 1
ATOM 650 C CA . GLU A 1 84 ? -10.408 2.109 -7.347 1.00 92.25 84 GLU A CA 1
ATOM 651 C C . GLU A 1 84 ? -9.127 2.521 -6.609 1.00 92.25 84 GLU A C 1
ATOM 653 O O . GLU A 1 84 ? -8.189 3.017 -7.228 1.00 92.25 84 GLU A O 1
ATOM 658 N N . SER A 1 85 ? -9.036 2.239 -5.305 1.00 89.50 85 SER A N 1
ATOM 659 C CA . SER A 1 85 ? -7.866 2.599 -4.495 1.00 89.50 85 SER A CA 1
ATOM 660 C C . SER A 1 85 ? -6.578 1.908 -4.945 1.00 89.50 85 SER A C 1
ATOM 662 O O . SER A 1 85 ? -5.529 2.544 -4.973 1.00 89.50 85 SER A O 1
ATOM 664 N N . ILE A 1 86 ? -6.635 0.628 -5.327 1.00 91.31 86 ILE A N 1
ATOM 665 C CA . ILE A 1 86 ? -5.469 -0.082 -5.869 1.00 91.31 86 ILE A CA 1
ATOM 666 C C . ILE A 1 86 ? -5.067 0.498 -7.228 1.00 91.31 86 ILE A C 1
ATOM 668 O O . ILE A 1 86 ? -3.876 0.614 -7.510 1.00 91.31 86 ILE A O 1
ATOM 672 N N . SER A 1 87 ? -6.025 0.847 -8.085 1.00 91.00 87 SER A N 1
ATOM 673 C CA . SER A 1 87 ? -5.758 1.335 -9.445 1.00 91.00 87 SER A CA 1
ATOM 674 C C . SER A 1 87 ? -5.202 2.760 -9.470 1.00 91.00 87 SER A C 1
ATOM 676 O O . SER A 1 87 ? -4.434 3.088 -10.370 1.00 91.00 87 SER A O 1
ATOM 678 N N . LEU A 1 88 ? -5.528 3.577 -8.462 1.00 91.44 88 LEU A N 1
ATOM 679 C CA . LEU A 1 88 ? -4.973 4.924 -8.292 1.00 91.44 88 LEU A CA 1
ATOM 680 C C . LEU A 1 88 ? -3.452 4.933 -8.098 1.00 91.44 88 LEU A C 1
ATOM 682 O O . LEU A 1 88 ? -2.804 5.888 -8.508 1.00 91.44 88 LEU A O 1
ATOM 686 N N . ILE A 1 89 ? -2.869 3.881 -7.512 1.00 89.69 89 ILE A N 1
ATOM 687 C CA . ILE A 1 89 ? -1.416 3.771 -7.304 1.00 89.69 89 ILE A CA 1
ATOM 688 C C . ILE A 1 89 ? -0.748 3.386 -8.630 1.00 89.69 89 ILE A C 1
ATOM 690 O O . ILE A 1 89 ? -0.336 2.246 -8.833 1.00 89.69 89 ILE A O 1
ATOM 694 N N . ASN A 1 90 ? -0.697 4.312 -9.575 1.00 89.31 90 ASN A N 1
ATOM 695 C CA . ASN A 1 90 ? -0.024 4.158 -10.862 1.00 89.31 90 ASN A CA 1
ATOM 696 C C . ASN A 1 90 ? 1.298 4.947 -10.881 1.00 89.31 90 ASN A C 1
ATOM 698 O O . ASN A 1 90 ? 1.658 5.583 -9.892 1.00 89.31 90 ASN A O 1
ATOM 702 N N . ASN A 1 91 ? 2.034 4.896 -11.993 1.00 87.44 91 ASN A N 1
ATOM 703 C CA . ASN A 1 91 ? 3.309 5.605 -12.129 1.00 87.44 91 ASN A CA 1
ATOM 704 C C . ASN A 1 91 ? 3.183 7.110 -11.840 1.00 87.44 91 ASN A C 1
ATOM 706 O O . ASN A 1 91 ? 4.027 7.662 -11.144 1.00 87.44 91 ASN A O 1
ATOM 710 N N . ASP A 1 92 ? 2.129 7.760 -12.335 1.00 88.38 92 ASP A N 1
ATOM 711 C CA . ASP A 1 92 ? 1.935 9.204 -12.172 1.00 88.38 92 ASP A CA 1
ATOM 712 C C . ASP A 1 92 ? 1.684 9.567 -10.706 1.00 88.38 92 ASP A C 1
ATOM 714 O O . ASP A 1 92 ? 2.304 10.489 -10.182 1.00 88.38 92 ASP A O 1
ATOM 718 N N . TYR A 1 93 ? 0.852 8.782 -10.014 1.00 85.56 93 TYR A N 1
ATOM 719 C CA . TYR A 1 93 ? 0.640 8.908 -8.574 1.00 85.56 93 TYR A CA 1
ATOM 720 C C . TYR A 1 93 ? 1.944 8.718 -7.798 1.00 85.56 93 TYR A C 1
ATOM 722 O O . TYR A 1 93 ? 2.266 9.510 -6.919 1.00 85.56 93 TYR A O 1
ATOM 730 N N . ILE A 1 94 ? 2.726 7.690 -8.136 1.00 81.25 94 ILE A N 1
ATOM 731 C CA . ILE A 1 94 ? 4.013 7.427 -7.486 1.00 81.25 94 ILE A CA 1
ATOM 732 C C . ILE A 1 94 ? 4.972 8.599 -7.736 1.00 81.25 94 ILE A C 1
ATOM 734 O O . ILE A 1 94 ? 5.611 9.069 -6.804 1.00 81.25 94 ILE A O 1
ATOM 738 N N . ARG A 1 95 ? 5.053 9.137 -8.955 1.00 79.31 95 ARG A N 1
ATOM 739 C CA . ARG A 1 95 ? 5.893 10.309 -9.242 1.00 79.31 95 ARG A CA 1
ATOM 740 C C . ARG A 1 95 ? 5.435 11.538 -8.466 1.00 79.31 95 ARG A C 1
ATOM 742 O O . ARG A 1 95 ? 6.267 12.224 -7.895 1.00 79.31 95 ARG A O 1
ATOM 749 N N . GLN A 1 96 ? 4.136 11.775 -8.353 1.00 77.81 96 GLN A N 1
ATOM 750 C CA . GLN A 1 96 ? 3.633 12.868 -7.525 1.00 77.81 96 GLN A CA 1
ATOM 751 C C . GLN A 1 96 ? 3.996 12.685 -6.041 1.00 77.81 96 GLN A C 1
ATOM 753 O O . GLN A 1 96 ? 4.366 13.642 -5.373 1.00 77.81 96 GLN A O 1
ATOM 758 N N . VAL A 1 97 ? 3.901 11.459 -5.519 1.00 69.94 97 VAL A N 1
ATOM 759 C CA . VAL A 1 97 ? 4.171 11.161 -4.102 1.00 69.94 97 VAL A CA 1
ATOM 760 C C . VAL A 1 97 ? 5.671 11.108 -3.781 1.00 69.94 97 VAL A C 1
ATOM 762 O O . VAL A 1 97 ? 6.051 11.390 -2.650 1.00 69.94 97 VAL A O 1
ATOM 765 N N . TYR A 1 98 ? 6.522 10.729 -4.740 1.00 65.12 98 TYR A N 1
ATOM 766 C CA . TYR A 1 98 ? 7.935 10.411 -4.489 1.00 65.12 98 TYR A CA 1
ATOM 767 C C . TYR A 1 98 ? 8.952 11.208 -5.328 1.00 65.12 98 TYR A C 1
ATOM 769 O O . TYR A 1 98 ? 10.138 11.142 -5.013 1.00 65.12 98 TYR A O 1
ATOM 777 N N . ALA A 1 99 ? 8.543 11.914 -6.389 1.00 57.94 99 ALA A N 1
ATOM 778 C CA . ALA A 1 99 ? 9.442 12.671 -7.275 1.00 57.94 99 ALA A CA 1
ATOM 779 C C . ALA A 1 99 ? 9.344 14.195 -7.101 1.00 57.94 99 ALA A C 1
ATOM 781 O O . ALA A 1 99 ? 10.324 14.888 -7.375 1.00 57.94 99 ALA A O 1
ATOM 782 N N . ASP A 1 100 ? 8.219 14.723 -6.615 1.00 52.22 100 ASP A N 1
ATOM 783 C CA . ASP A 1 100 ? 8.152 16.122 -6.206 1.00 52.22 100 ASP A CA 1
ATOM 784 C C . ASP A 1 100 ? 8.788 16.260 -4.818 1.00 52.22 100 ASP A C 1
ATOM 786 O O . ASP A 1 100 ? 8.357 15.622 -3.857 1.00 52.22 100 ASP A O 1
ATOM 790 N N . ASN A 1 101 ? 9.796 17.130 -4.699 1.00 47.00 101 ASN A N 1
ATOM 791 C CA . ASN A 1 101 ? 10.416 17.572 -3.440 1.00 47.00 101 ASN A CA 1
ATOM 792 C C . ASN A 1 101 ? 9.426 18.321 -2.519 1.00 47.00 101 ASN A C 1
ATOM 794 O O . ASN A 1 101 ? 9.794 19.274 -1.835 1.00 47.00 101 ASN A O 1
ATOM 798 N N . THR A 1 102 ? 8.148 17.947 -2.495 1.00 43.91 102 THR A N 1
ATOM 799 C CA . THR A 1 102 ? 7.322 18.253 -1.342 1.00 43.91 102 THR A CA 1
ATOM 800 C C . THR A 1 102 ? 8.008 17.632 -0.135 1.00 43.91 102 THR A C 1
ATOM 802 O O . THR A 1 102 ? 8.280 16.435 -0.130 1.00 43.91 102 THR A O 1
ATOM 805 N N . ASP A 1 103 ? 8.232 18.424 0.911 1.00 45.66 103 ASP A N 1
ATOM 806 C CA . ASP A 1 103 ? 8.701 18.002 2.241 1.00 45.66 103 ASP A CA 1
ATOM 807 C C . ASP A 1 103 ? 7.856 16.872 2.886 1.00 45.66 103 ASP A C 1
ATOM 809 O O . ASP A 1 103 ? 8.074 16.469 4.026 1.00 45.66 103 ASP A O 1
ATOM 813 N N . GLN A 1 104 ? 6.889 16.324 2.152 1.00 44.88 104 GLN A N 1
ATOM 814 C CA . GLN A 1 104 ? 6.243 15.044 2.368 1.00 44.88 104 GLN A CA 1
ATOM 815 C C . GLN A 1 104 ? 7.103 13.911 1.793 1.00 44.88 104 GLN A C 1
ATOM 817 O O . GLN A 1 104 ? 6.654 13.132 0.956 1.00 44.88 104 GLN A O 1
ATOM 822 N N . GLY A 1 105 ? 8.337 13.768 2.285 1.00 44.41 105 GLY A N 1
ATOM 823 C CA . GLY A 1 105 ? 8.978 12.459 2.250 1.00 44.41 105 GLY A CA 1
ATOM 824 C C . GLY A 1 105 ? 8.027 11.499 2.952 1.00 44.41 105 GLY A C 1
ATOM 825 O O . GLY A 1 105 ? 7.781 11.657 4.148 1.00 44.41 105 GLY A O 1
ATOM 826 N N . LEU A 1 106 ? 7.398 10.591 2.202 1.00 47.00 106 LEU A N 1
ATOM 827 C CA . LEU A 1 106 ? 6.429 9.655 2.753 1.00 47.00 106 LEU A CA 1
ATOM 828 C C . LEU A 1 106 ? 7.134 8.820 3.822 1.00 47.00 106 LEU A C 1
ATOM 830 O O . LEU A 1 106 ? 7.767 7.822 3.498 1.00 47.00 106 LEU A O 1
ATOM 834 N N . LEU A 1 107 ? 6.998 9.206 5.091 1.00 43.62 107 LEU A N 1
ATOM 835 C CA . LEU A 1 107 ? 7.323 8.357 6.223 1.00 43.62 107 LEU A CA 1
ATOM 836 C C . LEU A 1 107 ? 6.324 7.198 6.191 1.00 43.62 107 LEU A C 1
ATOM 838 O O . LEU A 1 107 ? 5.273 7.235 6.830 1.00 43.62 107 LEU A O 1
ATOM 842 N N . LEU A 1 108 ? 6.627 6.170 5.402 1.00 46.38 108 LEU A N 1
ATOM 843 C CA . LEU A 1 108 ? 5.917 4.906 5.471 1.00 46.38 108 LEU A CA 1
ATOM 844 C C . LEU A 1 108 ? 6.427 4.192 6.723 1.00 46.38 108 LEU A C 1
ATOM 846 O O . LEU A 1 108 ? 7.302 3.342 6.626 1.00 46.38 108 LEU A O 1
ATOM 850 N N . GLN A 1 109 ? 5.946 4.601 7.900 1.00 51.22 109 GLN A N 1
ATOM 851 C CA . GLN A 1 109 ? 6.293 3.954 9.160 1.00 51.22 109 GLN A CA 1
ATOM 852 C C . GLN A 1 109 ? 5.396 2.734 9.347 1.00 51.22 109 GLN A C 1
ATOM 854 O O . GLN A 1 109 ? 4.231 2.858 9.723 1.00 51.22 109 GLN A O 1
ATOM 859 N N . THR A 1 110 ? 5.929 1.544 9.085 1.00 50.69 110 THR A N 1
ATOM 860 C CA . THR A 1 110 ? 5.262 0.314 9.525 1.00 50.69 110 THR A CA 1
ATOM 861 C C . THR A 1 110 ? 5.829 -0.056 10.879 1.00 50.69 110 THR A C 1
ATOM 863 O O . THR A 1 110 ? 6.971 -0.498 10.957 1.00 50.69 110 THR A O 1
ATOM 866 N N . ILE A 1 111 ? 5.037 0.170 11.927 1.00 64.44 111 ILE A N 1
ATOM 867 C CA . ILE A 1 111 ? 5.356 -0.202 13.304 1.00 64.44 111 ILE A CA 1
ATOM 868 C C . ILE A 1 111 ? 4.783 -1.592 13.563 1.00 64.44 111 ILE A C 1
ATOM 870 O O . ILE A 1 111 ? 3.572 -1.792 13.457 1.00 64.44 111 ILE A O 1
ATOM 874 N N . ARG A 1 112 ? 5.640 -2.542 13.918 1.00 64.31 112 ARG A N 1
ATOM 875 C CA . ARG A 1 112 ? 5.252 -3.874 14.366 1.00 64.31 112 ARG A CA 1
ATOM 876 C C . ARG A 1 112 ? 5.737 -4.074 15.795 1.00 64.31 112 ARG A C 1
ATOM 878 O O . ARG A 1 112 ? 6.911 -3.873 16.078 1.00 64.31 112 ARG A O 1
ATOM 885 N N . GLU A 1 113 ? 4.841 -4.486 16.682 1.00 69.94 113 GLU A N 1
ATOM 886 C CA . GLU A 1 113 ? 5.234 -5.025 17.983 1.00 69.94 113 GLU A CA 1
ATOM 887 C C . GLU A 1 113 ? 5.836 -6.419 17.768 1.00 69.94 113 GLU A C 1
ATOM 889 O O . GLU A 1 113 ? 5.252 -7.265 17.085 1.00 69.94 113 GLU A O 1
ATOM 894 N N . ILE A 1 114 ? 7.036 -6.630 18.294 1.00 72.50 114 ILE A N 1
ATOM 895 C CA . ILE A 1 114 ? 7.654 -7.945 18.393 1.00 72.50 114 ILE A CA 1
ATOM 896 C C . ILE A 1 114 ? 7.277 -8.454 19.779 1.00 72.50 114 ILE A C 1
ATOM 898 O O . ILE A 1 114 ? 7.621 -7.808 20.767 1.00 72.50 114 ILE A O 1
ATOM 902 N N . ASP A 1 115 ? 6.529 -9.558 19.831 1.00 70.25 115 ASP A N 1
ATOM 903 C CA . ASP A 1 115 ? 5.885 -10.106 21.031 1.00 70.25 115 ASP A CA 1
ATOM 904 C C . ASP A 1 115 ? 6.824 -10.127 22.256 1.00 70.25 115 ASP A C 1
ATOM 906 O O . ASP A 1 115 ? 7.601 -11.057 22.452 1.00 70.25 115 ASP A O 1
ATOM 910 N N . GLY A 1 116 ? 6.752 -9.086 23.093 1.00 70.50 116 GLY A N 1
ATOM 911 C CA . GLY A 1 116 ? 7.582 -8.927 24.294 1.00 70.50 116 GLY A CA 1
ATOM 912 C C . GLY A 1 116 ? 9.042 -8.494 24.075 1.00 70.50 116 GLY A C 1
ATOM 913 O O . GLY A 1 116 ? 9.737 -8.268 25.063 1.00 70.50 116 GLY A O 1
ATOM 914 N N . GLU A 1 117 ? 9.506 -8.334 22.833 1.00 75.25 117 GLU A N 1
ATOM 915 C CA . GLU A 1 117 ? 10.903 -7.988 22.498 1.00 75.25 117 GLU A CA 1
ATOM 916 C C . GLU A 1 117 ? 11.082 -6.543 22.005 1.00 75.25 117 GLU A C 1
ATOM 918 O O . GLU A 1 117 ? 12.208 -6.055 21.904 1.00 75.25 117 GLU A O 1
ATOM 923 N N . GLY A 1 118 ? 9.986 -5.825 21.739 1.00 77.44 118 GLY A N 1
ATOM 924 C CA . GLY A 1 118 ? 10.012 -4.395 21.437 1.00 77.44 118 GLY A CA 1
ATOM 925 C C . GLY A 1 118 ? 9.213 -4.020 20.196 1.00 77.44 118 GLY A C 1
ATOM 926 O O . GLY A 1 118 ? 8.185 -4.618 19.892 1.00 77.44 118 GLY A O 1
ATOM 927 N N . ILE A 1 119 ? 9.660 -2.977 19.497 1.00 77.44 119 ILE A N 1
ATOM 928 C CA . ILE A 1 119 ? 8.969 -2.408 18.340 1.00 77.44 119 ILE A CA 1
ATOM 929 C C . ILE A 1 119 ? 9.938 -2.325 17.158 1.00 77.44 119 ILE A C 1
ATOM 931 O O . ILE A 1 119 ? 10.996 -1.710 17.266 1.00 77.44 119 ILE A O 1
ATOM 935 N N . GLU A 1 120 ? 9.543 -2.880 16.015 1.00 72.94 120 GLU A N 1
ATOM 936 C CA . GLU A 1 120 ? 10.224 -2.697 14.734 1.00 72.94 120 GLU A CA 1
ATOM 937 C C . GLU A 1 120 ? 9.507 -1.627 13.911 1.00 72.94 120 GLU A C 1
ATOM 939 O O . GLU A 1 120 ? 8.294 -1.696 13.711 1.00 72.94 120 GLU A O 1
ATOM 944 N N . ALA A 1 121 ? 10.253 -0.634 13.424 1.00 67.75 121 ALA A N 1
ATOM 945 C CA . ALA A 1 121 ? 9.732 0.412 12.556 1.00 67.75 121 ALA A CA 1
ATOM 946 C C . ALA A 1 121 ? 10.476 0.406 11.217 1.00 67.75 121 ALA A C 1
ATOM 948 O O . ALA A 1 121 ? 11.645 0.775 11.145 1.00 67.75 121 ALA A O 1
ATOM 949 N N . TRP A 1 122 ? 9.780 0.033 10.146 1.00 65.81 122 TRP A N 1
ATOM 950 C CA . TRP A 1 122 ? 10.287 0.186 8.783 1.00 65.81 122 TRP A CA 1
ATOM 951 C C . TRP A 1 122 ? 10.028 1.613 8.325 1.00 65.81 122 TRP A C 1
ATOM 953 O O . TRP A 1 122 ? 8.910 2.090 8.492 1.00 65.81 122 TRP A O 1
ATOM 963 N N . VAL A 1 123 ? 11.038 2.282 7.766 1.00 64.31 123 VAL A N 1
ATOM 964 C CA . VAL A 1 123 ? 10.956 3.662 7.272 1.00 64.31 123 VAL A CA 1
ATOM 965 C C . VAL A 1 123 ? 11.488 3.702 5.841 1.00 64.31 123 VAL A C 1
ATOM 967 O O . VAL A 1 123 ? 12.558 3.176 5.554 1.00 64.31 123 VAL A O 1
ATOM 970 N N . THR A 1 124 ? 10.738 4.314 4.926 1.00 61.81 124 THR A N 1
ATOM 971 C CA . THR A 1 124 ? 11.191 4.604 3.555 1.00 61.81 124 THR A CA 1
ATOM 972 C C . THR A 1 124 ? 11.294 6.113 3.397 1.00 61.81 124 THR A C 1
ATOM 974 O O . THR A 1 124 ? 10.361 6.820 3.748 1.00 61.81 124 THR A O 1
ATOM 977 N N . LEU A 1 125 ? 12.424 6.610 2.904 1.00 63.19 125 LEU A N 1
ATOM 978 C CA . LEU A 1 125 ? 12.688 8.032 2.675 1.00 63.19 125 LEU A CA 1
ATOM 979 C C . LEU A 1 125 ? 13.464 8.181 1.361 1.00 63.19 125 LEU A C 1
ATOM 981 O O . LEU A 1 125 ? 14.022 7.201 0.863 1.00 63.19 125 LEU A O 1
ATOM 985 N N . SER A 1 126 ? 13.529 9.397 0.810 1.00 67.12 126 SER A N 1
ATOM 986 C CA . SER A 1 126 ? 14.524 9.697 -0.226 1.00 67.12 126 SER A CA 1
ATOM 987 C C . SER A 1 126 ? 15.935 9.509 0.339 1.00 67.12 126 SER A C 1
ATOM 989 O O . SER A 1 126 ? 16.141 9.632 1.548 1.00 67.12 126 SER A O 1
ATOM 991 N N . GLU A 1 127 ? 16.913 9.228 -0.521 1.00 63.97 127 GLU A N 1
ATOM 992 C CA . GLU A 1 127 ? 18.302 8.997 -0.098 1.00 63.97 127 GLU A CA 1
ATOM 993 C C . GLU A 1 127 ? 18.836 10.156 0.762 1.00 63.97 127 GLU A C 1
ATOM 995 O O . GLU A 1 127 ? 19.337 9.949 1.866 1.00 63.97 127 GLU A O 1
ATOM 1000 N N . GLU A 1 128 ? 18.624 11.394 0.315 1.00 70.94 128 GLU A N 1
ATOM 1001 C CA . GLU A 1 128 ? 19.048 12.596 1.034 1.00 70.94 128 GLU A CA 1
ATOM 1002 C C . GLU A 1 128 ? 18.384 12.728 2.419 1.00 70.94 128 GLU A C 1
ATOM 1004 O O . GLU A 1 128 ? 19.026 13.117 3.400 1.00 70.94 128 GLU A O 1
ATOM 1009 N N . ALA A 1 129 ? 17.097 12.383 2.527 1.00 68.12 129 ALA A N 1
ATOM 1010 C CA . ALA A 1 129 ? 16.368 12.420 3.789 1.00 68.12 129 ALA A CA 1
ATOM 1011 C C . ALA A 1 129 ? 16.767 11.268 4.724 1.00 68.12 129 ALA A C 1
ATOM 1013 O O . ALA A 1 129 ? 16.882 11.497 5.929 1.00 68.12 129 ALA A O 1
ATOM 1014 N N . MET A 1 130 ? 17.041 10.071 4.193 1.00 78.62 130 MET A N 1
ATOM 1015 C CA . MET A 1 130 ? 17.527 8.930 4.975 1.00 78.62 130 MET A CA 1
ATOM 1016 C C . MET A 1 130 ? 18.880 9.244 5.619 1.00 78.62 130 MET A C 1
ATOM 1018 O O . MET A 1 130 ? 19.050 9.049 6.819 1.00 78.62 130 MET A O 1
ATOM 1022 N N . LEU A 1 131 ? 19.802 9.861 4.872 1.00 78.00 131 LEU A N 1
ATOM 1023 C CA . LEU A 1 131 ? 21.113 10.270 5.394 1.00 78.00 131 LEU A CA 1
ATOM 1024 C C . LEU A 1 131 ? 21.018 11.259 6.567 1.00 78.00 131 LEU A C 1
ATOM 1026 O O . LEU A 1 131 ? 21.880 11.261 7.450 1.00 78.00 131 LEU A O 1
ATOM 1030 N N . ARG A 1 132 ? 19.992 12.120 6.581 1.00 79.75 132 ARG A N 1
ATOM 1031 C CA . ARG A 1 132 ? 19.698 13.005 7.721 1.00 79.75 132 ARG A CA 1
ATOM 1032 C C . ARG A 1 132 ? 19.032 12.251 8.868 1.00 79.75 132 ARG A C 1
ATOM 1034 O O . ARG A 1 132 ? 19.372 12.488 10.025 1.00 79.75 132 ARG A O 1
ATOM 1041 N N . PHE A 1 133 ? 18.095 11.362 8.548 1.00 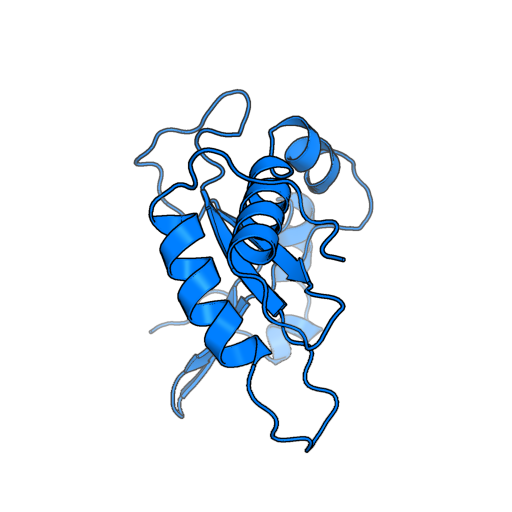77.50 133 PHE A N 1
ATOM 1042 C CA . PHE A 1 133 ? 17.341 10.560 9.508 1.00 77.50 133 PHE A CA 1
ATOM 1043 C C . PHE A 1 133 ? 18.263 9.651 10.337 1.00 77.50 133 PHE A C 1
ATOM 1045 O O . PHE A 1 133 ? 18.187 9.673 11.563 1.00 77.50 133 PHE A O 1
ATOM 1052 N N . GLU A 1 134 ? 19.208 8.954 9.698 1.00 80.38 134 GLU A N 1
ATOM 1053 C CA . GLU A 1 134 ? 20.172 8.052 10.354 1.00 80.38 134 GLU A CA 1
ATOM 1054 C C . GLU A 1 134 ? 21.162 8.767 11.286 1.00 80.38 134 GLU A C 1
ATOM 1056 O O . GLU A 1 134 ? 21.710 8.151 12.196 1.00 80.38 134 GLU A O 1
ATOM 1061 N N . LYS A 1 135 ? 21.398 10.069 11.086 1.00 81.62 135 LYS A N 1
ATOM 1062 C CA . LYS A 1 135 ? 22.321 10.876 11.905 1.00 81.62 135 LYS A CA 1
ATOM 1063 C C . LYS A 1 135 ? 21.622 11.640 13.031 1.00 81.62 135 LYS A C 1
ATOM 1065 O O . LYS A 1 135 ? 22.284 12.333 13.802 1.00 81.62 135 LYS A O 1
ATOM 1070 N N . ASN A 1 136 ? 20.295 11.564 13.121 1.00 82.62 136 ASN A N 1
ATOM 1071 C CA . ASN A 1 136 ? 19.522 12.341 14.081 1.00 82.62 136 ASN A CA 1
ATOM 1072 C C . ASN A 1 136 ? 19.672 11.769 15.501 1.00 82.62 136 ASN A C 1
ATOM 1074 O O . ASN A 1 136 ? 19.185 10.679 15.804 1.00 82.62 136 ASN A O 1
ATOM 1078 N N . SER A 1 137 ? 20.295 12.535 16.398 1.00 84.69 137 SER A N 1
ATOM 1079 C CA . SER A 1 137 ? 20.567 12.127 17.782 1.00 84.69 137 SER A CA 1
ATOM 1080 C C . SER A 1 137 ? 19.310 11.810 18.595 1.00 84.69 137 SER A C 1
ATOM 1082 O O . SER A 1 137 ? 19.359 10.942 19.461 1.00 84.69 137 SER A O 1
ATOM 1084 N N . ASN A 1 138 ? 18.176 12.454 18.300 1.00 81.50 138 ASN A N 1
ATOM 1085 C CA . ASN A 1 138 ? 16.911 12.163 18.978 1.00 81.50 138 ASN A CA 1
ATOM 1086 C C . ASN A 1 138 ? 16.342 10.801 18.569 1.00 81.50 138 ASN A C 1
ATOM 1088 O O . ASN A 1 138 ? 15.643 10.183 19.360 1.00 81.50 138 ASN A O 1
ATOM 1092 N N . ILE A 1 139 ? 16.633 10.326 17.354 1.00 79.62 139 ILE A N 1
ATOM 1093 C CA . ILE A 1 139 ? 16.218 8.995 16.889 1.00 79.62 139 ILE A CA 1
ATOM 1094 C C . ILE A 1 139 ? 17.180 7.941 17.437 1.00 79.62 139 ILE A C 1
ATOM 1096 O O . ILE A 1 139 ? 16.742 6.956 18.024 1.00 79.62 139 ILE A O 1
ATOM 1100 N N . LEU A 1 140 ? 18.490 8.180 17.327 1.00 79.88 140 LEU A N 1
ATOM 1101 C CA . LEU A 1 140 ? 19.528 7.258 17.806 1.00 79.88 140 LEU A CA 1
ATOM 1102 C C . LEU A 1 140 ? 19.500 7.036 19.327 1.00 79.88 140 LEU A C 1
ATOM 1104 O O . LEU A 1 140 ? 19.984 6.014 19.802 1.00 79.88 140 LEU A O 1
ATOM 1108 N N . ALA A 1 141 ? 18.913 7.959 20.095 1.00 85.44 141 ALA A N 1
ATOM 1109 C CA . ALA A 1 141 ? 18.694 7.780 21.529 1.00 85.44 141 ALA A CA 1
ATOM 1110 C C . ALA A 1 141 ? 17.722 6.628 21.860 1.00 85.44 141 ALA A C 1
ATOM 1112 O O . ALA A 1 141 ? 17.775 6.098 22.969 1.00 85.44 141 ALA A O 1
ATOM 1113 N N . TYR A 1 142 ? 16.848 6.245 20.921 1.00 81.44 142 TYR A N 1
ATOM 1114 C CA . TYR A 1 142 ? 15.770 5.275 21.153 1.00 81.44 142 TYR A CA 1
ATOM 1115 C C . TYR A 1 142 ? 15.675 4.162 20.099 1.00 81.44 142 TYR A C 1
ATOM 1117 O O . TYR A 1 142 ? 14.916 3.215 20.295 1.00 81.44 142 TYR A O 1
ATOM 1125 N N . ALA A 1 143 ? 16.410 4.255 18.989 1.00 80.62 143 ALA A N 1
ATOM 1126 C CA . ALA A 1 143 ? 16.337 3.316 17.874 1.00 80.62 143 ALA A CA 1
ATOM 1127 C C . ALA A 1 143 ? 17.720 2.785 17.478 1.00 80.62 143 ALA A C 1
ATOM 1129 O O . ALA A 1 143 ? 18.709 3.517 17.471 1.00 80.62 143 ALA A O 1
ATOM 1130 N N . SER A 1 144 ? 17.768 1.512 17.082 1.00 79.88 144 SER A N 1
ATOM 1131 C CA . SER A 1 144 ? 18.927 0.915 16.416 1.00 79.88 144 SER A CA 1
ATOM 1132 C C . SER A 1 144 ? 18.662 0.829 14.914 1.00 79.88 144 SER A C 1
ATOM 1134 O O . SER A 1 144 ? 17.672 0.234 14.496 1.00 79.88 144 SER A O 1
ATOM 1136 N N . VAL A 1 145 ? 19.553 1.402 14.101 1.00 70.69 145 VAL A N 1
ATOM 1137 C CA . VAL A 1 145 ? 19.443 1.431 12.625 1.00 70.69 145 VAL A CA 1
ATOM 1138 C C . VAL A 1 145 ? 19.793 0.068 11.998 1.00 70.69 145 VAL A C 1
ATOM 1140 O O . VAL A 1 145 ? 19.505 -0.201 10.836 1.00 70.69 145 VAL A O 1
ATOM 1143 N N . SER A 1 146 ? 20.402 -0.836 12.766 1.00 67.12 146 SER A N 1
ATOM 1144 C CA . SER A 1 146 ? 20.718 -2.205 12.344 1.00 67.12 146 SER A CA 1
ATOM 1145 C C . SER A 1 146 ? 20.492 -3.154 13.519 1.00 67.12 146 SER A C 1
ATOM 1147 O O . SER A 1 146 ? 21.442 -3.480 14.242 1.00 67.12 146 SER A O 1
ATOM 1149 N N . PRO A 1 147 ? 19.235 -3.550 13.781 1.00 59.66 147 PRO A N 1
ATOM 1150 C CA . PRO A 1 147 ? 18.943 -4.478 14.859 1.00 59.66 147 PRO A CA 1
ATOM 1151 C C . PRO A 1 147 ? 19.638 -5.814 14.572 1.00 59.66 147 PRO A C 1
ATOM 1153 O O . PRO A 1 147 ? 19.502 -6.386 13.491 1.00 59.66 147 PRO A O 1
ATOM 1156 N N . ARG A 1 148 ? 20.424 -6.299 15.538 1.00 52.97 148 ARG A N 1
ATOM 1157 C CA . ARG A 1 148 ? 20.895 -7.685 15.544 1.00 52.97 148 ARG A CA 1
ATOM 1158 C C . ARG A 1 148 ? 19.730 -8.518 16.061 1.00 52.97 148 ARG A C 1
ATOM 1160 O O . ARG A 1 148 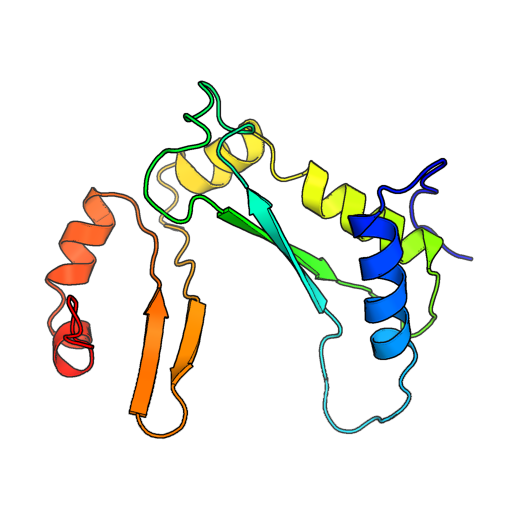? 19.519 -8.543 17.269 1.00 52.97 148 ARG A O 1
ATOM 1167 N N . ILE A 1 149 ? 18.945 -9.082 15.149 1.00 50.16 149 ILE A N 1
ATOM 1168 C CA . ILE A 1 149 ? 18.053 -10.198 15.477 1.00 50.16 149 ILE A CA 1
ATOM 1169 C C . ILE A 1 149 ? 18.922 -11.453 15.561 1.00 50.16 149 ILE A C 1
ATOM 1171 O O . ILE A 1 149 ? 19.780 -11.615 14.659 1.00 50.16 149 ILE A O 1
#

Foldseek 3Di:
DQPADQDPDFDPCLLVQLVVLLVVLLDPDPDDPDFSKDKDWAACQVQAVVHHDPPDDDDRTDIQIFGDPDSDRDSRRSSRRVCVSRVCPHRVNCCVQAVPPPVPQPQPWDWDQDVVPGIDTDGDGPPVVVVVVVPDPVCVVPDDPDDDD

Secondary structure (DSSP, 8-state):
---S---SS--HHHHHHHHHHHHHHH----SS----EEEEEEE-TTTSSSPPPTT-SS--EEEEEEE---SS--HHHHHHHHHHHHHH-SHHHHHHHHTS--S------EEEEETTTEEEEE----HHHHHHHTT-HHHHTT--SS---

pLDDT: mean 75.29, std 14.42, range [31.52, 93.31]

Organism: NCBI:txid2182728

InterPro domains:
  IPR023213 Chloramphenicol acetyltransferase-like domain superfamily [G3DSA:3.30.559.10] (2-112)

Sequence (149 aa):
MSNGPYLGRPTRIEAVSALMWGGFVGEKKESKKVYKVAAHNVDLRKRLDPPLPQHCIGNIIHTAMVKWPTKVVDYNGLGGKIHESISLINNDYIRQVYADNTDQGLLLQTIREIDGEGIEAWVTLSEEAMLRFEKNSNILAYASVSPRI